Protein AF-X1DUR7-F1 (afdb_monomer_lite)

pLDDT: mean 77.58, std 14.92, range [42.31, 93.88]

Radius of gyration: 15.09 Å; chains: 1; bounding box: 35×30×46 Å

Sequence (100 aa):
YDFQGTRYFLLLVNDYQHNHGTSIISPFKEDMLSDNNILAKLSTDCCKTSSCCEHVERKYFGPVNLTKLEIKLMDEYGRILDMNNMDYSLSFELEILYDL

Structure (mmCIF, N/CA/C/O backbone):
data_AF-X1DUR7-F1
#
_entry.id   AF-X1DUR7-F1
#
loop_
_atom_site.group_PDB
_atom_site.id
_atom_site.type_symbol
_atom_site.label_atom_id
_atom_site.label_alt_id
_atom_site.label_comp_id
_atom_site.label_asym_id
_atom_site.label_entity_id
_atom_site.label_seq_id
_atom_site.pdbx_PDB_ins_code
_atom_site.Cartn_x
_atom_site.Cartn_y
_atom_site.Cartn_z
_atom_site.occupancy
_atom_site.B_iso_or_equiv
_atom_site.auth_seq_id
_atom_site.auth_comp_id
_atom_site.auth_asym_id
_atom_site.auth_atom_id
_atom_site.pdbx_PDB_model_num
ATOM 1 N N . TYR A 1 1 ? 14.343 7.668 -25.303 1.00 42.31 1 TYR A N 1
ATOM 2 C CA . TYR A 1 1 ? 14.061 6.310 -24.812 1.00 42.31 1 TYR A CA 1
ATOM 3 C C . TYR A 1 1 ? 14.791 6.201 -23.493 1.00 42.31 1 TYR A C 1
ATOM 5 O O . TYR A 1 1 ? 16.013 6.281 -23.506 1.00 42.31 1 TYR A O 1
ATOM 13 N N . ASP A 1 2 ? 14.068 6.218 -22.377 1.00 47.59 2 ASP A N 1
ATOM 14 C CA . ASP A 1 2 ? 14.692 6.118 -21.057 1.00 47.59 2 ASP A CA 1
ATOM 15 C C . ASP A 1 2 ? 15.000 4.639 -20.791 1.00 47.59 2 ASP A C 1
ATOM 17 O O . ASP A 1 2 ? 14.122 3.789 -20.926 1.00 47.59 2 ASP A O 1
ATOM 21 N N . PHE A 1 3 ? 16.267 4.315 -20.539 1.00 55.50 3 PHE A N 1
ATOM 22 C CA . PHE A 1 3 ? 16.747 2.934 -20.393 1.00 55.50 3 PHE A CA 1
ATOM 23 C C . PHE A 1 3 ? 16.603 2.423 -18.949 1.00 55.50 3 PHE A C 1
ATOM 25 O O . PHE A 1 3 ? 16.805 1.240 -18.695 1.00 55.50 3 PHE A O 1
ATOM 32 N N . GLN A 1 4 ? 16.254 3.297 -17.999 1.00 61.53 4 GLN A N 1
ATOM 33 C CA . GLN A 1 4 ? 16.352 3.013 -16.563 1.00 61.53 4 GLN A CA 1
ATOM 34 C C . GLN A 1 4 ? 15.140 2.287 -15.948 1.00 61.53 4 GLN A C 1
ATOM 36 O O . GLN A 1 4 ? 15.152 2.000 -14.757 1.00 61.53 4 GLN A O 1
ATOM 41 N N . GLY A 1 5 ? 14.129 1.909 -16.738 1.00 72.00 5 GLY A N 1
ATOM 42 C CA . GLY A 1 5 ? 12.928 1.250 -16.207 1.00 72.00 5 GLY A CA 1
ATOM 43 C C . GLY A 1 5 ? 12.112 2.164 -15.282 1.00 72.00 5 GLY A C 1
ATOM 44 O O . GLY A 1 5 ? 12.273 3.384 -15.310 1.00 72.00 5 GLY A O 1
ATOM 45 N N . THR A 1 6 ? 11.205 1.584 -14.490 1.00 73.50 6 THR A N 1
ATOM 46 C CA . THR A 1 6 ? 10.366 2.352 -13.556 1.00 73.50 6 THR A CA 1
ATOM 47 C C . THR A 1 6 ? 11.204 2.931 -12.426 1.00 73.50 6 THR A C 1
ATOM 49 O O . THR A 1 6 ? 11.835 2.192 -11.673 1.00 73.50 6 THR A O 1
ATOM 52 N N . ARG A 1 7 ? 11.181 4.260 -12.283 1.00 80.06 7 ARG A N 1
ATOM 53 C CA . ARG A 1 7 ? 12.021 4.985 -11.308 1.00 80.06 7 ARG A CA 1
ATOM 54 C C . ARG A 1 7 ? 11.493 4.934 -9.878 1.00 80.06 7 ARG A C 1
ATOM 56 O O . ARG A 1 7 ? 12.267 5.024 -8.930 1.00 80.06 7 ARG A O 1
ATOM 63 N N . TYR A 1 8 ? 10.179 4.849 -9.721 1.00 83.44 8 TYR A N 1
ATOM 64 C CA . TYR A 1 8 ? 9.535 4.688 -8.426 1.00 83.44 8 TYR A CA 1
ATOM 65 C C . TYR A 1 8 ? 8.155 4.063 -8.587 1.00 83.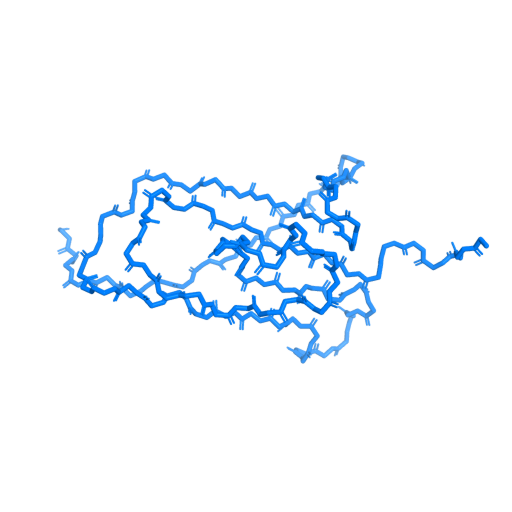44 8 TYR A C 1
ATOM 67 O O . TYR A 1 8 ? 7.515 4.198 -9.630 1.00 83.44 8 TYR A O 1
ATOM 75 N N . PHE A 1 9 ? 7.686 3.444 -7.515 1.00 85.75 9 PHE A N 1
ATOM 76 C CA . PHE A 1 9 ? 6.343 2.907 -7.395 1.00 85.75 9 PHE A CA 1
ATOM 77 C C . PHE A 1 9 ? 5.541 3.725 -6.391 1.00 85.75 9 PHE A C 1
ATOM 79 O O . PHE A 1 9 ? 6.074 4.208 -5.390 1.00 85.75 9 PHE A O 1
ATOM 86 N N . LEU A 1 10 ? 4.249 3.864 -6.646 1.00 87.50 10 LEU A N 1
ATOM 87 C CA . LEU A 1 10 ? 3.288 4.431 -5.713 1.00 87.50 10 LEU A CA 1
ATOM 88 C C . LEU A 1 10 ? 2.463 3.301 -5.107 1.00 87.50 10 LEU A C 1
ATOM 90 O O . LEU A 1 10 ? 1.917 2.468 -5.828 1.00 87.50 10 LEU A O 1
ATOM 94 N N . LEU A 1 11 ? 2.358 3.290 -3.783 1.00 89.19 11 LEU A N 1
ATOM 95 C CA . LEU A 1 11 ? 1.460 2.424 -3.036 1.00 89.19 11 LEU A CA 1
ATOM 96 C C . LEU A 1 11 ? 0.175 3.190 -2.743 1.00 89.19 11 LEU A C 1
ATOM 98 O O . LEU A 1 11 ? 0.183 4.169 -1.993 1.00 89.19 11 LEU A O 1
ATOM 102 N N . LEU A 1 12 ? -0.925 2.712 -3.309 1.00 90.38 12 LEU A N 1
ATOM 103 C CA . LEU A 1 12 ? -2.262 3.205 -3.036 1.00 90.38 12 LEU A CA 1
ATOM 104 C C . LEU A 1 12 ? -3.000 2.187 -2.180 1.00 90.38 12 LEU A C 1
ATOM 106 O O . LEU A 1 12 ? -3.017 0.993 -2.483 1.00 90.38 12 LEU A O 1
ATOM 110 N N . VAL A 1 13 ? -3.630 2.676 -1.121 1.00 91.88 13 VAL A N 1
ATOM 111 C CA . VAL A 1 13 ? -4.445 1.878 -0.212 1.00 91.88 13 VAL A CA 1
ATOM 112 C C . VAL A 1 13 ? -5.770 2.585 -0.039 1.00 91.88 13 VAL A C 1
ATOM 114 O O . VAL A 1 13 ? -5.823 3.653 0.570 1.00 91.88 13 VAL A O 1
ATOM 117 N N . ASN A 1 14 ? -6.820 1.986 -0.586 1.00 91.81 14 ASN A N 1
ATOM 118 C CA . ASN A 1 14 ? -8.190 2.431 -0.407 1.00 91.81 14 ASN A CA 1
ATOM 119 C C . ASN A 1 14 ? -8.845 1.580 0.686 1.00 91.81 14 ASN A C 1
ATOM 121 O O . ASN A 1 14 ? -9.014 0.370 0.534 1.00 91.81 14 ASN A O 1
ATOM 125 N N . ASP A 1 15 ? -9.189 2.224 1.791 1.00 92.44 15 ASP A N 1
ATOM 126 C CA . ASP A 1 15 ? -9.880 1.632 2.940 1.00 92.44 15 ASP A CA 1
ATOM 127 C C . ASP A 1 15 ? -11.404 1.841 2.898 1.00 92.44 15 ASP A C 1
ATOM 129 O O . ASP A 1 15 ? -12.124 1.403 3.797 1.00 92.44 15 ASP A O 1
ATOM 133 N N . TYR A 1 16 ? -11.904 2.476 1.831 1.00 91.44 16 TYR A N 1
ATOM 134 C CA . TYR A 1 16 ? -13.298 2.868 1.626 1.00 91.44 16 TYR A CA 1
ATOM 135 C C . TYR A 1 16 ? -13.851 3.812 2.702 1.00 91.44 16 TYR A C 1
ATOM 137 O O . TYR A 1 16 ? -15.062 4.067 2.726 1.00 91.44 16 TYR A O 1
ATOM 145 N N . GLN A 1 17 ? -12.987 4.374 3.553 1.00 88.19 17 GLN A N 1
ATOM 146 C CA . GLN A 1 17 ? -13.314 5.542 4.341 1.00 88.19 17 GLN A CA 1
ATOM 147 C C . GLN A 1 17 ? -12.988 6.832 3.597 1.00 88.19 17 GLN A C 1
ATOM 149 O O . GLN A 1 17 ? -12.048 6.932 2.818 1.00 88.19 17 GLN A O 1
ATOM 154 N N . HIS A 1 18 ? -13.816 7.841 3.847 1.00 82.62 18 HIS A N 1
ATOM 155 C CA . HIS A 1 18 ? -13.684 9.167 3.234 1.00 82.62 18 HIS A CA 1
ATOM 156 C C . HIS A 1 18 ? -13.411 10.252 4.278 1.00 82.62 18 HIS A C 1
ATOM 158 O O . HIS A 1 18 ? -13.442 11.442 3.972 1.00 82.62 18 HIS A O 1
ATOM 164 N N . ASN A 1 19 ? -13.186 9.856 5.531 1.00 83.25 19 ASN A N 1
ATOM 165 C CA . ASN A 1 19 ? -13.008 10.757 6.658 1.00 83.25 19 ASN A CA 1
ATOM 166 C C . ASN A 1 19 ? -11.529 10.919 7.040 1.00 83.25 19 ASN A C 1
ATOM 168 O O . ASN A 1 19 ? -11.204 10.952 8.222 1.00 83.25 19 ASN A O 1
ATOM 172 N N . HIS A 1 20 ? -10.633 11.058 6.065 1.00 82.75 20 HIS A N 1
ATOM 173 C CA . HIS A 1 20 ? -9.221 11.384 6.291 1.00 82.75 20 HIS A CA 1
ATOM 174 C C . HIS A 1 20 ? -8.779 12.600 5.483 1.00 82.75 20 HIS A C 1
ATOM 176 O O . HIS A 1 20 ? -9.336 12.922 4.434 1.00 82.75 20 HIS A O 1
ATOM 182 N N . GLY A 1 21 ? -7.763 13.296 5.995 1.00 68.75 21 GLY A N 1
ATOM 183 C CA . GLY A 1 21 ? -7.105 14.380 5.271 1.00 68.75 21 GLY A CA 1
ATOM 184 C C . GLY A 1 21 ? -6.222 13.856 4.135 1.00 68.75 21 GLY A C 1
ATOM 185 O O . GLY A 1 21 ? -5.661 12.763 4.209 1.00 68.75 21 GLY A O 1
ATOM 186 N N . THR A 1 22 ? -6.075 14.653 3.081 1.00 63.91 22 THR A N 1
ATOM 187 C CA . THR A 1 22 ? -5.192 14.361 1.942 1.00 63.91 22 THR A CA 1
ATOM 188 C C . THR A 1 22 ? -3.756 14.698 2.332 1.00 63.91 22 THR A C 1
ATOM 190 O O . THR A 1 22 ? -3.527 15.813 2.803 1.00 63.91 22 THR A O 1
ATOM 193 N N . SER A 1 23 ? -2.785 13.802 2.144 1.00 57.28 23 SER A N 1
ATOM 194 C CA . SER A 1 23 ? -1.431 14.062 2.662 1.00 57.28 23 SER A CA 1
ATOM 195 C C . SER A 1 23 ? -0.275 13.835 1.681 1.00 57.28 23 SER A C 1
ATOM 197 O O . SER A 1 23 ? 0.876 13.948 2.095 1.00 57.28 23 SER A O 1
ATOM 199 N N . ILE A 1 24 ? -0.527 13.610 0.383 1.00 54.44 24 ILE A N 1
ATOM 200 C CA . ILE A 1 24 ? 0.554 13.531 -0.618 1.00 54.44 24 ILE A CA 1
ATOM 201 C C . ILE A 1 24 ? 0.187 14.317 -1.878 1.00 54.44 24 ILE A C 1
ATOM 203 O O . ILE A 1 24 ? -0.759 13.972 -2.576 1.00 54.44 24 ILE A O 1
ATOM 207 N N . ILE A 1 25 ? 0.967 15.355 -2.192 1.00 53.09 25 ILE A N 1
ATOM 208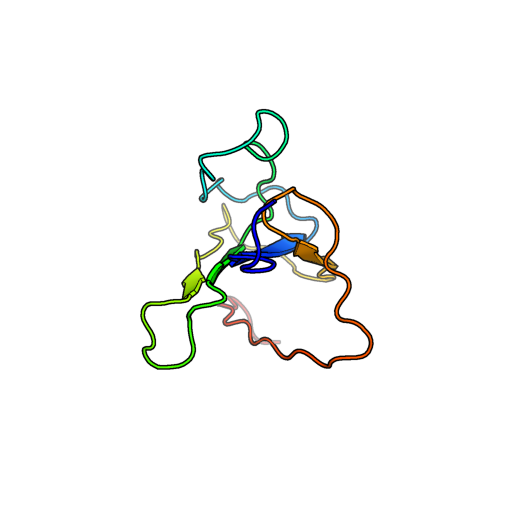 C CA . ILE A 1 25 ? 0.925 16.048 -3.486 1.00 53.09 25 ILE A CA 1
ATOM 209 C C . ILE A 1 25 ? 2.071 15.477 -4.329 1.00 53.09 25 ILE A C 1
ATOM 211 O O . ILE A 1 25 ? 3.230 15.853 -4.153 1.00 53.09 25 ILE A O 1
ATOM 215 N N . SER A 1 26 ? 1.764 14.532 -5.221 1.00 47.62 26 SER A N 1
ATOM 216 C CA . SER A 1 26 ? 2.722 14.056 -6.226 1.00 47.62 26 SER A CA 1
ATOM 217 C C . SER A 1 26 ? 2.856 15.109 -7.336 1.00 47.62 26 SER A C 1
ATOM 219 O O . SER A 1 26 ? 1.841 15.509 -7.892 1.00 47.62 26 SER A O 1
ATOM 221 N N . PRO A 1 27 ? 4.057 15.579 -7.715 1.00 46.16 27 PRO A N 1
ATOM 222 C CA . PRO A 1 27 ? 4.212 16.712 -8.634 1.00 46.16 27 PRO A CA 1
ATOM 223 C C . PRO A 1 27 ? 3.875 16.435 -10.118 1.00 46.16 27 PRO A C 1
ATOM 225 O O . PRO A 1 27 ? 4.160 17.294 -10.951 1.00 46.16 27 PRO A O 1
ATOM 228 N N . PHE A 1 28 ? 3.301 15.281 -10.494 1.00 54.94 28 PHE A N 1
ATOM 229 C CA . PHE A 1 28 ? 3.049 14.941 -11.905 1.00 54.94 28 PHE A CA 1
ATOM 230 C C . PHE A 1 28 ? 1.647 14.379 -12.212 1.00 54.94 28 PHE A C 1
ATOM 232 O O . PHE A 1 28 ? 1.160 13.475 -11.542 1.00 54.94 28 PHE A O 1
ATOM 239 N N . LYS A 1 29 ? 1.107 14.903 -13.331 1.00 45.03 29 LYS A N 1
ATOM 240 C CA . LYS A 1 29 ? -0.189 14.698 -14.015 1.00 45.03 29 LYS A CA 1
ATOM 241 C C . LYS A 1 29 ? -1.439 15.122 -13.235 1.00 45.03 29 LYS A C 1
ATOM 243 O O . LYS A 1 29 ? -1.752 14.583 -12.182 1.00 45.03 29 LYS A O 1
ATOM 248 N N . GLU A 1 30 ? -2.175 16.051 -13.850 1.00 48.47 30 GLU A N 1
ATOM 249 C CA . GLU A 1 30 ? -3.393 16.710 -13.352 1.00 48.47 30 GLU A CA 1
ATOM 250 C C . GLU A 1 30 ? -4.450 15.751 -12.771 1.00 48.47 30 GLU A C 1
ATOM 252 O O . GLU A 1 30 ? -5.141 16.124 -11.828 1.00 48.47 30 GLU A O 1
ATOM 257 N N . ASP A 1 31 ? -4.502 14.496 -13.233 1.00 49.16 31 ASP A N 1
ATOM 258 C CA . ASP A 1 31 ? -5.468 13.492 -12.763 1.00 49.16 31 ASP A CA 1
ATOM 259 C C . ASP A 1 31 ? -5.021 12.700 -11.515 1.00 49.16 31 ASP A C 1
ATOM 261 O O . ASP A 1 31 ? -5.864 12.269 -10.730 1.00 49.16 31 ASP A O 1
ATOM 265 N N . MET A 1 32 ? -3.713 12.523 -11.273 1.00 50.09 32 MET A N 1
ATOM 266 C CA . MET A 1 32 ? -3.203 11.782 -10.098 1.00 50.09 32 MET A CA 1
ATOM 267 C C . MET A 1 32 ? -3.010 12.664 -8.860 1.00 50.09 32 MET A C 1
ATOM 269 O O . MET A 1 32 ? -2.802 12.155 -7.761 1.00 50.09 32 MET A O 1
ATOM 273 N N . LEU A 1 33 ? -3.114 13.985 -9.025 1.00 51.69 33 LEU A N 1
ATOM 274 C CA . LEU A 1 33 ? -3.039 14.975 -7.948 1.00 51.69 33 LEU A CA 1
ATOM 275 C C . LEU A 1 33 ? -4.182 14.860 -6.922 1.00 51.69 33 LEU A C 1
ATOM 277 O O . LEU A 1 33 ? -4.122 15.516 -5.886 1.00 51.69 33 LEU A O 1
ATOM 281 N N . SER A 1 34 ? -5.218 14.065 -7.207 1.00 55.50 34 SER A N 1
A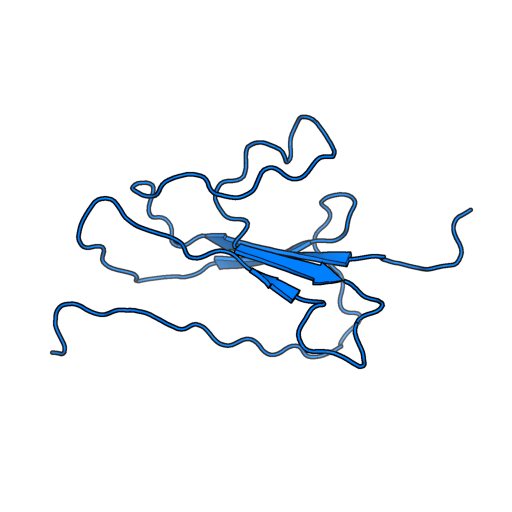TOM 282 C CA . SER A 1 34 ? -6.453 14.005 -6.415 1.00 55.50 34 SER A CA 1
ATOM 283 C C . SER A 1 34 ? -6.719 12.664 -5.724 1.00 55.50 34 SER A C 1
ATOM 285 O O . SER A 1 34 ? -7.704 12.553 -4.991 1.00 55.50 34 SER A O 1
ATOM 287 N N . ASP A 1 35 ? -5.869 11.645 -5.919 1.00 67.81 35 ASP A N 1
ATOM 288 C CA . ASP A 1 35 ? -6.097 10.352 -5.271 1.00 67.81 35 ASP A CA 1
ATOM 289 C C . ASP A 1 35 ? -5.589 10.366 -3.824 1.00 67.81 35 ASP A C 1
ATOM 291 O O . ASP A 1 35 ? -4.404 10.204 -3.526 1.00 67.81 35 ASP A O 1
ATOM 295 N N . ASN A 1 36 ? -6.533 10.525 -2.899 1.00 75.88 36 ASN A N 1
ATOM 296 C CA . ASN A 1 36 ? -6.295 10.557 -1.455 1.00 75.88 36 ASN A CA 1
ATOM 297 C C . ASN A 1 36 ? -5.865 9.200 -0.876 1.00 75.88 36 ASN A C 1
ATOM 299 O O . ASN A 1 36 ? -5.684 9.067 0.341 1.00 75.88 36 ASN A O 1
ATOM 303 N N . ASN A 1 37 ? -5.727 8.184 -1.730 1.00 86.56 37 ASN A N 1
ATOM 304 C CA . ASN A 1 37 ? -5.366 6.839 -1.32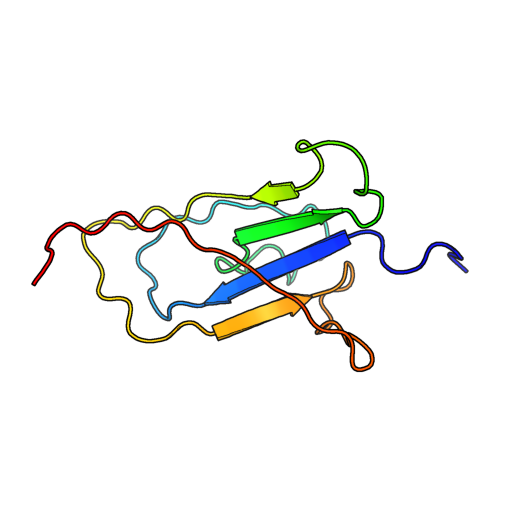6 1.00 86.56 37 ASN A CA 1
ATOM 305 C C . ASN A 1 37 ? -3.864 6.551 -1.394 1.00 86.56 37 ASN A C 1
ATOM 307 O O . ASN A 1 37 ? -3.448 5.501 -0.906 1.00 86.56 37 ASN A O 1
ATOM 311 N N . ILE A 1 38 ? -3.043 7.450 -1.946 1.00 87.38 38 ILE A N 1
ATOM 312 C CA . ILE A 1 38 ? -1.586 7.261 -1.987 1.00 87.38 38 ILE A CA 1
ATOM 313 C C . ILE A 1 38 ? -1.029 7.315 -0.555 1.00 87.38 38 ILE A C 1
ATOM 315 O O . ILE A 1 38 ? -1.193 8.316 0.140 1.00 87.38 38 ILE A O 1
ATOM 319 N N . LEU A 1 39 ? -0.372 6.235 -0.122 1.00 87.31 39 LEU A N 1
ATOM 320 C CA . LEU A 1 39 ? 0.239 6.109 1.209 1.00 87.31 39 LEU A CA 1
ATOM 321 C C . LEU A 1 39 ? 1.760 6.054 1.190 1.00 87.31 39 LEU A C 1
ATOM 323 O O . LEU A 1 39 ? 2.388 6.412 2.184 1.00 87.31 39 LEU A O 1
ATOM 327 N N . ALA A 1 40 ? 2.368 5.603 0.094 1.00 87.06 40 ALA A N 1
ATOM 328 C CA . ALA A 1 40 ? 3.818 5.583 -0.005 1.00 87.06 40 ALA A CA 1
ATOM 329 C C . ALA A 1 40 ? 4.314 5.737 -1.440 1.00 87.06 40 ALA A C 1
ATOM 331 O O . ALA A 1 40 ? 3.633 5.390 -2.403 1.00 87.06 40 ALA A O 1
ATOM 332 N N . LYS A 1 41 ? 5.544 6.227 -1.553 1.00 85.19 41 LYS A N 1
ATOM 333 C CA . LYS A 1 41 ? 6.351 6.301 -2.759 1.00 85.19 41 LYS A CA 1
ATOM 334 C C . LYS A 1 41 ? 7.669 5.582 -2.495 1.00 85.19 41 LYS A C 1
ATOM 336 O O . LYS A 1 41 ? 8.442 5.961 -1.616 1.00 85.19 41 LYS A O 1
ATOM 341 N N . LEU A 1 42 ? 7.912 4.533 -3.267 1.00 85.31 42 LEU A N 1
ATOM 342 C CA . LEU A 1 42 ? 9.083 3.679 -3.154 1.00 85.31 42 LEU A CA 1
ATOM 343 C C . LEU A 1 42 ? 9.984 3.951 -4.351 1.00 85.31 42 LEU A C 1
ATOM 345 O O . LEU A 1 42 ? 9.600 3.661 -5.480 1.00 85.31 42 LEU A O 1
ATOM 349 N N . SER A 1 43 ? 11.161 4.529 -4.124 1.00 83.31 43 SER A N 1
ATOM 350 C CA . SER A 1 43 ? 12.146 4.686 -5.198 1.00 83.31 43 SER A CA 1
ATOM 351 C C . SER A 1 43 ? 12.699 3.320 -5.613 1.00 83.31 43 SER A C 1
ATOM 353 O O . SER A 1 43 ? 12.894 2.460 -4.762 1.00 83.31 43 SER A O 1
ATOM 355 N N . THR A 1 44 ? 12.979 3.101 -6.896 1.00 76.56 44 THR A N 1
ATOM 356 C CA . THR A 1 44 ? 13.604 1.853 -7.374 1.00 76.56 44 THR A CA 1
ATOM 357 C C . THR A 1 44 ? 15.119 1.852 -7.139 1.00 76.56 44 THR A C 1
ATOM 359 O O . THR A 1 44 ? 15.726 0.794 -6.992 1.00 76.56 44 THR A O 1
ATOM 362 N N . ASP A 1 45 ? 15.735 3.026 -6.971 1.00 71.31 45 ASP A N 1
ATOM 363 C CA . ASP A 1 45 ? 17.176 3.188 -6.693 1.00 71.31 45 ASP A CA 1
ATOM 364 C C . ASP A 1 45 ? 17.565 2.829 -5.233 1.00 71.31 45 ASP A C 1
ATOM 366 O O . ASP A 1 45 ? 18.618 3.199 -4.709 1.00 71.31 45 ASP A O 1
ATOM 370 N N . CYS A 1 46 ? 16.691 2.098 -4.546 1.00 63.03 46 CYS A N 1
ATOM 371 C CA . CYS A 1 46 ? 16.539 2.011 -3.100 1.00 63.03 46 CYS A CA 1
ATOM 372 C C . CYS A 1 46 ? 16.989 0.654 -2.545 1.00 63.03 46 CYS A C 1
ATOM 374 O O . CYS A 1 46 ? 16.203 -0.094 -1.979 1.00 63.03 46 CYS A O 1
ATOM 376 N N . CYS A 1 47 ? 18.264 0.296 -2.694 1.00 53.88 47 CYS A N 1
ATOM 377 C CA . CYS A 1 47 ? 18.753 -0.993 -2.172 1.00 53.88 47 CYS A CA 1
ATOM 378 C C . CYS A 1 47 ? 19.659 -0.862 -0.937 1.00 53.88 47 CYS A C 1
ATOM 380 O O . CYS A 1 47 ? 20.247 -1.860 -0.525 1.00 53.88 47 CYS A O 1
ATOM 382 N N . LYS A 1 48 ? 19.870 0.346 -0.381 1.00 56.75 48 LYS A N 1
ATOM 383 C CA . LYS A 1 48 ? 20.982 0.567 0.573 1.00 56.75 48 LYS A CA 1
ATOM 384 C C . LYS A 1 48 ? 20.701 1.416 1.818 1.00 56.75 48 LYS A C 1
ATOM 386 O O . LYS A 1 48 ? 21.469 1.296 2.767 1.00 56.75 48 LYS A O 1
ATOM 391 N N . THR A 1 49 ? 19.653 2.238 1.874 1.00 53.47 49 THR A N 1
ATOM 392 C CA . THR A 1 49 ? 19.374 3.095 3.047 1.00 53.47 49 THR A CA 1
ATOM 393 C C . THR A 1 49 ? 17.878 3.191 3.327 1.00 53.47 49 THR A C 1
ATOM 395 O O . THR A 1 49 ? 17.083 3.240 2.40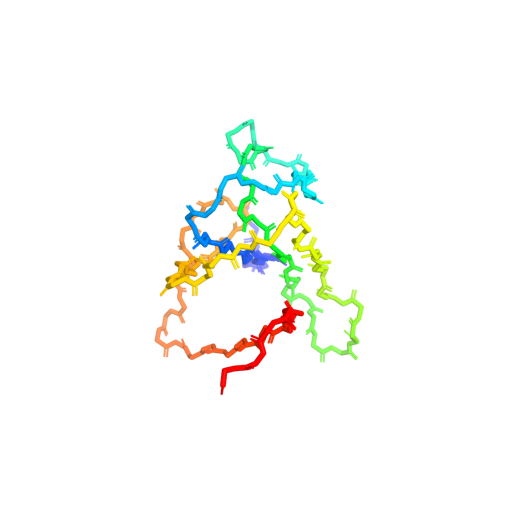5 1.00 53.47 49 THR A O 1
ATOM 398 N N . SER A 1 50 ? 17.469 3.272 4.594 1.00 57.41 50 SER A N 1
ATOM 399 C CA . SER A 1 50 ? 16.059 3.406 5.018 1.00 57.41 50 SER A CA 1
ATOM 400 C C . SER A 1 50 ? 15.372 4.709 4.571 1.00 57.41 50 SER A C 1
ATOM 402 O O . SER A 1 50 ? 14.178 4.882 4.783 1.00 57.41 50 SER A O 1
ATOM 404 N N . SER A 1 51 ? 16.109 5.629 3.942 1.00 59.06 51 SER A N 1
ATOM 405 C CA . SER A 1 51 ? 15.642 6.950 3.507 1.00 59.06 51 SER A CA 1
ATOM 406 C C . SER A 1 51 ? 14.982 6.969 2.123 1.00 59.06 51 SER A C 1
ATOM 408 O O . SER A 1 51 ? 14.740 8.050 1.597 1.00 59.06 51 SER A O 1
ATOM 410 N N . CYS A 1 52 ? 14.772 5.815 1.486 1.00 64.62 52 CYS A N 1
ATOM 411 C CA . CYS A 1 52 ? 14.301 5.733 0.097 1.00 64.62 52 CYS A CA 1
ATOM 412 C C . CYS A 1 52 ? 12.825 5.323 -0.059 1.00 64.62 52 CYS A C 1
ATOM 414 O O . CYS A 1 52 ? 12.324 5.252 -1.185 1.00 64.62 52 CYS A O 1
ATOM 416 N N . CYS A 1 53 ? 12.129 5.127 1.065 1.00 71.50 53 CYS A N 1
ATOM 417 C CA . CYS A 1 53 ? 10.682 4.952 1.131 1.00 71.50 53 CYS A CA 1
ATOM 418 C C . CYS A 1 53 ? 10.061 6.189 1.788 1.00 71.50 53 CYS A C 1
ATOM 420 O O . CYS A 1 53 ? 10.171 6.382 2.999 1.00 71.50 53 CYS A O 1
ATOM 422 N N . GLU A 1 54 ? 9.397 7.019 0.992 1.00 78.88 54 GLU A N 1
ATOM 423 C CA . GLU A 1 54 ? 8.581 8.117 1.504 1.00 78.88 54 GLU A CA 1
ATOM 424 C C . GLU A 1 54 ? 7.187 7.554 1.779 1.00 78.88 54 GLU A C 1
ATOM 426 O O . GLU A 1 54 ? 6.508 7.115 0.857 1.00 78.88 54 GLU A O 1
ATOM 431 N N . HIS A 1 55 ? 6.760 7.519 3.037 1.00 82.88 55 HIS A N 1
ATOM 432 C CA . HIS A 1 55 ? 5.420 7.072 3.413 1.00 82.88 55 HIS A CA 1
ATOM 433 C C . HIS A 1 55 ? 4.736 8.139 4.249 1.00 82.88 55 HIS A C 1
ATOM 435 O O . HIS A 1 55 ? 5.389 8.998 4.845 1.00 82.88 55 HIS A O 1
ATOM 441 N N . VAL A 1 56 ? 3.412 8.085 4.269 1.00 81.81 56 VAL A N 1
ATOM 442 C CA . VAL A 1 56 ? 2.591 9.070 4.948 1.00 81.81 56 VAL A CA 1
ATOM 443 C C . VAL A 1 56 ? 1.534 8.379 5.786 1.00 81.81 56 VAL A C 1
ATOM 445 O O . VAL A 1 56 ? 0.875 7.435 5.354 1.00 81.81 56 VAL A O 1
ATOM 448 N N . GLU A 1 57 ? 1.392 8.870 7.008 1.00 85.81 57 GLU A N 1
ATOM 449 C CA . GLU A 1 57 ? 0.392 8.413 7.958 1.00 85.81 57 GLU A CA 1
ATOM 450 C C . GLU A 1 57 ? -1.001 8.915 7.548 1.00 85.81 57 GLU A C 1
ATOM 452 O O . GLU A 1 57 ? -1.212 10.116 7.344 1.00 85.81 57 GLU A O 1
ATOM 457 N N . ARG A 1 58 ? -1.978 8.006 7.461 1.00 87.44 58 ARG A N 1
ATOM 458 C CA . ARG A 1 58 ? -3.382 8.374 7.249 1.00 87.44 58 ARG A CA 1
ATOM 459 C C . ARG A 1 58 ? -4.054 8.663 8.584 1.00 87.44 58 ARG A C 1
ATOM 461 O O . ARG A 1 58 ? -4.353 7.748 9.344 1.00 87.44 58 ARG A O 1
ATOM 468 N N . LYS A 1 59 ? -4.340 9.943 8.830 1.00 88.31 59 LYS A N 1
ATOM 469 C CA . LYS A 1 59 ? -5.079 10.406 10.013 1.00 88.31 59 LYS A CA 1
ATOM 470 C C . LYS A 1 59 ? -6.554 10.596 9.694 1.00 88.31 59 LYS A C 1
ATOM 472 O O . LYS A 1 59 ? -6.910 11.427 8.855 1.00 88.31 59 LYS A O 1
ATOM 477 N N . TYR A 1 60 ? -7.399 9.844 10.391 1.00 89.25 60 TYR A N 1
ATOM 478 C CA . TYR A 1 60 ? -8.849 9.949 10.280 1.00 89.25 60 TYR A CA 1
ATOM 479 C C . TYR A 1 60 ? -9.408 11.025 11.219 1.00 89.25 60 TYR A C 1
ATOM 481 O O . TYR A 1 60 ? -8.906 11.250 12.322 1.00 89.25 60 TYR A O 1
ATOM 489 N N . PHE A 1 61 ? -10.488 11.676 10.799 1.00 89.50 61 PHE A N 1
ATOM 490 C CA . PHE A 1 61 ? -11.268 12.610 11.605 1.00 89.50 61 PHE A CA 1
ATOM 491 C C . PHE A 1 61 ? -12.206 11.837 12.540 1.00 89.50 61 PHE A C 1
ATOM 493 O O . PHE A 1 61 ? -13.422 11.803 12.350 1.00 89.50 61 PHE A O 1
ATOM 500 N N . GLY A 1 62 ? -11.613 11.196 13.545 1.00 89.44 62 GLY A N 1
ATOM 501 C CA . GLY A 1 62 ? -12.303 10.351 14.517 1.00 89.44 62 GLY A CA 1
ATOM 502 C C . GLY A 1 62 ? -12.164 8.849 14.234 1.00 89.44 62 GLY A C 1
ATOM 503 O O . GLY A 1 62 ? -11.537 8.459 13.249 1.00 89.44 62 GLY A O 1
ATOM 504 N N . PRO A 1 63 ? -12.727 7.997 15.111 1.00 88.50 63 PRO A N 1
ATOM 505 C CA . PRO A 1 63 ? -12.601 6.546 15.007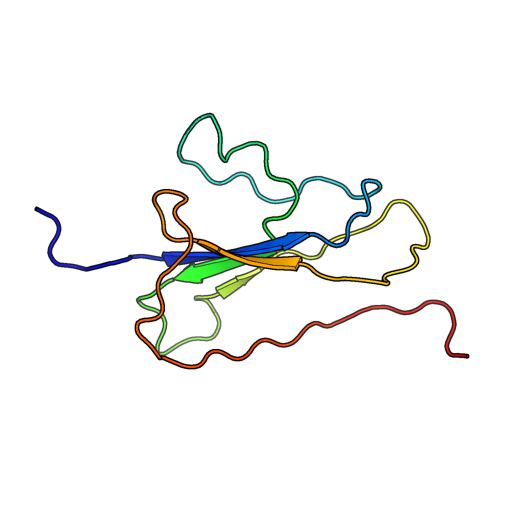 1.00 88.50 63 PRO A CA 1
ATOM 506 C C . PRO A 1 63 ? -13.237 6.002 13.724 1.00 88.50 63 PRO A C 1
ATOM 508 O O . PRO A 1 63 ? -14.325 6.431 13.335 1.00 88.50 63 PRO A O 1
ATOM 511 N N . VAL A 1 64 ? -12.585 5.021 13.099 1.00 90.94 64 VAL A N 1
ATOM 512 C CA . VAL A 1 64 ? -13.074 4.349 11.888 1.00 90.94 64 VAL A CA 1
ATOM 513 C C . VAL A 1 64 ? -13.045 2.841 12.041 1.00 90.94 64 VAL A C 1
ATOM 515 O O . VAL A 1 64 ? -12.210 2.293 12.754 1.00 90.94 64 VAL A O 1
ATOM 518 N N . ASN A 1 65 ? -13.943 2.172 11.322 1.00 90.75 65 ASN A N 1
ATOM 519 C CA . ASN A 1 65 ? -13.951 0.720 11.211 1.00 90.75 65 ASN A CA 1
ATOM 520 C C . ASN A 1 65 ? -13.358 0.317 9.861 1.00 90.75 65 ASN A C 1
ATOM 522 O O . ASN A 1 65 ? -13.984 0.526 8.819 1.00 90.75 65 ASN A O 1
ATOM 526 N N . LEU A 1 66 ? -12.167 -0.277 9.887 1.00 90.38 66 LEU A N 1
ATOM 527 C CA . LEU A 1 66 ? -11.499 -0.804 8.700 1.00 90.38 66 LEU A CA 1
ATOM 528 C C . LEU A 1 66 ? -11.932 -2.255 8.482 1.00 90.38 66 LEU A C 1
ATOM 530 O O . LEU A 1 66 ? -11.628 -3.129 9.286 1.00 90.38 66 LEU A O 1
ATOM 534 N N . THR A 1 67 ? -12.666 -2.510 7.400 1.00 92.06 67 THR A N 1
ATOM 535 C CA . THR A 1 67 ? -13.207 -3.851 7.087 1.00 92.06 67 THR A CA 1
ATOM 536 C C . THR A 1 67 ? -12.595 -4.464 5.835 1.00 92.06 67 THR A C 1
ATOM 538 O O . THR A 1 67 ? -12.570 -5.684 5.683 1.00 92.06 67 THR A O 1
ATOM 541 N N . LYS A 1 68 ? -12.100 -3.621 4.927 1.00 93.50 68 LYS A N 1
ATOM 542 C CA . LYS A 1 68 ? -11.526 -4.023 3.649 1.00 93.50 68 LYS A CA 1
ATOM 543 C C . LYS A 1 68 ? -10.468 -3.012 3.236 1.00 93.50 68 LYS A C 1
ATOM 545 O O . LYS A 1 68 ? -10.706 -1.813 3.316 1.00 93.50 68 LYS A O 1
ATOM 550 N N . LEU A 1 69 ? -9.342 -3.513 2.741 1.00 93.25 69 LEU A N 1
ATOM 551 C CA . LEU A 1 69 ? -8.305 -2.711 2.104 1.00 93.25 69 LEU A CA 1
ATOM 552 C C . LEU A 1 69 ? -8.158 -3.164 0.653 1.00 93.25 69 LEU A C 1
ATOM 554 O O . LEU A 1 69 ? -8.022 -4.354 0.371 1.00 93.25 69 LEU A O 1
ATOM 558 N N . GLU A 1 70 ? -8.193 -2.214 -0.270 1.00 93.88 70 GLU A N 1
ATOM 559 C CA . GLU A 1 70 ? -7.809 -2.414 -1.661 1.00 93.88 70 GLU A CA 1
ATOM 560 C C . GLU A 1 70 ? -6.425 -1.804 -1.869 1.00 93.88 70 GLU A C 1
ATOM 562 O O . GLU A 1 70 ? -6.234 -0.599 -1.712 1.00 93.88 70 GLU A O 1
ATOM 567 N N . ILE A 1 71 ? -5.460 -2.656 -2.209 1.00 92.94 71 ILE A N 1
ATOM 568 C CA . ILE A 1 71 ? -4.056 -2.280 -2.355 1.00 92.94 71 ILE A CA 1
ATOM 569 C C . ILE A 1 71 ? -3.702 -2.283 -3.838 1.00 92.94 71 ILE A C 1
ATOM 571 O O . ILE A 1 71 ? -3.948 -3.269 -4.535 1.00 92.94 71 ILE A O 1
ATOM 575 N N . LYS A 1 72 ? -3.105 -1.191 -4.317 1.00 91.50 72 LYS A N 1
ATOM 576 C CA . LYS A 1 72 ? -2.601 -1.055 -5.686 1.00 91.50 72 LYS A CA 1
ATOM 577 C C . LYS A 1 72 ? -1.172 -0.542 -5.664 1.00 91.50 72 LYS A C 1
ATOM 579 O O . LYS A 1 72 ? -0.861 0.412 -4.957 1.00 91.50 72 LYS A O 1
ATOM 584 N N . LEU A 1 73 ? -0.332 -1.151 -6.488 1.00 89.88 73 LEU A N 1
ATOM 585 C CA . LEU A 1 73 ? 0.968 -0.607 -6.847 1.00 89.88 73 LEU A CA 1
ATOM 586 C C . LEU A 1 73 ? 0.843 0.030 -8.225 1.00 89.88 73 LEU A C 1
ATOM 588 O O . LEU A 1 73 ? 0.296 -0.583 -9.145 1.00 89.88 73 LEU A O 1
ATOM 592 N N . MET A 1 74 ? 1.313 1.263 -8.355 1.00 88.06 74 MET A N 1
ATOM 593 C CA . MET A 1 74 ? 1.328 1.993 -9.615 1.00 88.06 74 MET A CA 1
ATOM 594 C C . MET A 1 74 ? 2.742 2.419 -9.975 1.00 88.06 74 MET A C 1
ATOM 596 O O . MET A 1 74 ? 3.569 2.658 -9.098 1.00 88.06 74 MET A O 1
ATOM 600 N N . ASP A 1 75 ? 3.011 2.516 -11.269 1.00 85.19 75 ASP A N 1
ATOM 601 C CA . ASP A 1 75 ? 4.250 3.094 -11.776 1.00 85.19 75 ASP A CA 1
ATOM 602 C C . ASP A 1 75 ? 4.199 4.633 -11.801 1.00 85.19 75 ASP A C 1
ATOM 604 O O . ASP A 1 75 ? 3.190 5.260 -11.465 1.00 85.19 75 ASP A O 1
ATOM 608 N N . GLU A 1 76 ? 5.287 5.266 -12.236 1.00 79.50 76 GLU A N 1
ATOM 609 C CA . GLU A 1 76 ? 5.396 6.724 -12.321 1.00 79.50 76 GLU A CA 1
ATOM 610 C C . GLU A 1 76 ? 4.445 7.368 -13.350 1.00 79.50 76 GLU A C 1
ATOM 612 O O . GLU A 1 76 ? 4.326 8.593 -13.411 1.00 79.50 76 GLU A O 1
ATOM 617 N N . TYR A 1 77 ? 3.791 6.557 -14.184 1.00 81.81 77 TYR A N 1
ATOM 618 C CA . TYR A 1 77 ? 2.843 6.992 -15.205 1.00 81.81 77 TYR A CA 1
ATOM 619 C C . TYR A 1 77 ? 1.384 6.779 -14.785 1.00 81.81 77 TYR A C 1
ATOM 621 O O . TYR A 1 77 ? 0.491 7.140 -15.559 1.00 81.81 77 TYR A O 1
ATOM 629 N N . GLY A 1 78 ? 1.147 6.218 -13.595 1.00 78.75 78 GLY A N 1
ATOM 630 C CA . GLY A 1 78 ? -0.176 5.927 -13.052 1.00 78.75 78 GLY A CA 1
ATOM 631 C C . GLY A 1 78 ? -0.810 4.640 -13.556 1.00 78.75 78 GLY A C 1
ATOM 632 O O . GLY A 1 78 ? -2.022 4.459 -13.451 1.00 78.75 78 GLY A O 1
ATOM 633 N N . ARG A 1 79 ? -0.015 3.745 -14.138 1.00 84.62 79 ARG A N 1
ATOM 634 C CA . ARG A 1 79 ? -0.482 2.433 -14.585 1.00 84.62 79 ARG A CA 1
ATOM 635 C C . ARG A 1 79 ? -0.345 1.449 -13.436 1.00 84.62 79 ARG A C 1
ATOM 637 O O . ARG A 1 79 ? 0.603 1.546 -12.661 1.00 84.62 79 ARG A O 1
ATOM 644 N N . ILE A 1 80 ? -1.267 0.489 -13.346 1.00 87.62 80 ILE A N 1
ATOM 645 C CA . ILE A 1 80 ? -1.111 -0.639 -12.421 1.00 87.62 80 ILE A CA 1
ATOM 646 C C . ILE A 1 80 ? 0.197 -1.348 -12.769 1.00 87.62 80 ILE A C 1
ATOM 648 O O . ILE A 1 80 ? 0.442 -1.674 -13.932 1.00 87.62 80 ILE A O 1
ATOM 652 N N . LEU A 1 81 ? 1.030 -1.543 -11.755 1.00 87.62 81 LEU A N 1
ATOM 653 C CA . LEU A 1 81 ? 2.330 -2.162 -11.901 1.00 87.62 81 LEU A CA 1
ATOM 654 C C . LEU A 1 81 ? 2.173 -3.651 -12.214 1.00 87.62 81 LEU A C 1
ATOM 656 O O . LEU A 1 81 ? 1.598 -4.402 -11.425 1.00 87.62 81 LEU A O 1
ATOM 660 N N . ASP A 1 82 ? 2.727 -4.076 -13.345 1.00 85.56 82 ASP A N 1
ATOM 661 C CA . ASP A 1 82 ? 2.894 -5.491 -13.655 1.00 85.56 82 ASP A CA 1
ATOM 662 C C . ASP A 1 82 ? 4.204 -5.996 -13.041 1.00 85.56 82 ASP A C 1
ATOM 664 O O . ASP A 1 82 ? 5.305 -5.668 -13.492 1.00 85.56 82 ASP A O 1
ATOM 668 N N . MET A 1 83 ? 4.070 -6.801 -11.990 1.00 82.38 83 MET A N 1
ATOM 669 C CA . MET A 1 83 ? 5.197 -7.393 -11.275 1.00 82.38 83 MET A CA 1
ATOM 670 C C . MET A 1 83 ? 5.820 -8.582 -12.021 1.00 82.38 83 MET A C 1
ATOM 672 O O . MET A 1 83 ? 6.787 -9.142 -11.521 1.00 82.38 83 MET A O 1
ATOM 676 N N . ASN A 1 84 ? 5.316 -8.986 -13.196 1.00 87.94 84 ASN A N 1
ATOM 677 C CA . ASN A 1 84 ? 5.864 -10.087 -14.000 1.00 87.94 84 ASN A CA 1
ATOM 678 C C . ASN A 1 84 ? 6.121 -11.364 -13.170 1.00 87.94 84 ASN A C 1
ATOM 680 O O . ASN A 1 84 ? 7.226 -11.905 -13.166 1.00 87.94 84 ASN A O 1
ATOM 684 N N . ASN A 1 85 ? 5.103 -11.827 -12.436 1.00 86.88 85 ASN A N 1
ATOM 685 C CA . ASN A 1 85 ? 5.173 -12.985 -11.531 1.00 86.88 85 ASN A CA 1
ATOM 686 C C . ASN A 1 85 ? 6.149 -12.842 -10.344 1.00 86.88 85 ASN A C 1
ATOM 688 O O . ASN A 1 85 ? 6.492 -13.844 -9.720 1.00 86.88 85 ASN A O 1
ATOM 692 N N . MET A 1 86 ? 6.579 -11.625 -10.009 1.00 86.94 86 MET A N 1
ATOM 693 C CA . MET A 1 86 ? 7.339 -11.364 -8.788 1.00 86.94 86 MET A CA 1
ATOM 694 C C . MET A 1 86 ? 6.413 -11.184 -7.584 1.00 86.94 86 MET A C 1
ATOM 696 O O . MET A 1 86 ? 5.332 -10.600 -7.689 1.00 86.94 86 MET A O 1
ATOM 700 N N . ASP A 1 87 ? 6.888 -11.629 -6.426 1.00 88.19 87 ASP A N 1
ATOM 701 C CA . ASP A 1 87 ? 6.206 -11.442 -5.150 1.00 88.19 87 ASP A CA 1
ATOM 702 C C . ASP A 1 87 ? 6.521 -10.069 -4.538 1.00 88.19 87 ASP A C 1
ATOM 704 O O . ASP A 1 87 ? 7.580 -9.480 -4.770 1.00 88.19 87 ASP A O 1
ATOM 708 N N . TYR A 1 88 ? 5.608 -9.569 -3.705 1.00 86.38 88 TYR A N 1
ATOM 709 C CA . TYR A 1 88 ? 5.822 -8.381 -2.881 1.00 86.38 88 TYR A CA 1
ATOM 710 C C . TYR A 1 88 ? 5.241 -8.578 -1.480 1.00 86.38 88 TYR A C 1
ATOM 712 O O . TYR A 1 88 ? 4.284 -9.324 -1.277 1.00 86.38 88 TYR A O 1
ATOM 720 N N . SER A 1 89 ? 5.820 -7.880 -0.505 1.00 88.44 89 SER A N 1
ATOM 721 C CA . SER A 1 89 ? 5.381 -7.889 0.891 1.00 88.44 89 SER A CA 1
ATOM 722 C C . SER A 1 89 ? 5.308 -6.470 1.430 1.00 88.44 89 SER A C 1
ATOM 724 O O . SER A 1 89 ? 6.153 -5.637 1.103 1.00 88.44 89 SER A O 1
ATOM 726 N N . LEU A 1 90 ? 4.333 -6.212 2.292 1.00 88.38 90 LEU A N 1
ATOM 727 C CA . LEU A 1 90 ? 4.110 -4.918 2.923 1.00 88.38 90 LEU A CA 1
ATOM 728 C C . LEU A 1 90 ? 3.589 -5.119 4.346 1.00 88.38 90 LEU A C 1
ATOM 730 O O . LEU A 1 90 ? 2.958 -6.136 4.638 1.00 88.38 90 LEU A O 1
ATOM 734 N N . SER A 1 91 ? 3.840 -4.134 5.201 1.00 90.75 91 SER A N 1
ATOM 735 C CA . SER A 1 91 ? 3.394 -4.119 6.593 1.00 90.75 91 SER A CA 1
ATOM 736 C C . SER A 1 91 ? 2.683 -2.804 6.877 1.00 90.75 91 SER A C 1
ATOM 738 O O . SER A 1 91 ? 3.157 -1.748 6.461 1.00 90.75 91 SER A O 1
ATOM 740 N N . PHE A 1 92 ? 1.565 -2.876 7.596 1.00 89.75 92 PHE A N 1
ATOM 741 C CA . PHE A 1 92 ? 0.838 -1.709 8.086 1.00 89.75 92 PHE A CA 1
ATOM 742 C C . PHE A 1 92 ? 0.960 -1.624 9.602 1.00 89.75 92 PHE A C 1
ATOM 744 O O . PHE A 1 92 ? 0.833 -2.633 10.294 1.00 89.75 92 PHE A O 1
ATOM 751 N N . GLU A 1 93 ? 1.166 -0.413 10.098 1.00 91.06 93 GLU A N 1
ATOM 752 C CA . GLU A 1 93 ? 1.062 -0.076 11.513 1.00 91.06 93 GLU A CA 1
ATOM 753 C C . GLU A 1 93 ? -0.260 0.669 11.718 1.00 91.06 93 GLU A C 1
ATOM 755 O O . GLU A 1 93 ? -0.555 1.615 10.986 1.00 91.06 93 GLU A O 1
ATOM 760 N N . LEU A 1 94 ? -1.088 0.197 12.654 1.00 90.12 94 LEU A N 1
ATOM 761 C CA . LEU A 1 94 ? -2.414 0.756 12.920 1.00 90.12 94 LEU A CA 1
ATOM 762 C C . LEU A 1 94 ? -2.563 1.065 14.408 1.00 90.12 94 LEU A C 1
ATOM 764 O O . LEU A 1 94 ? -2.264 0.222 15.251 1.00 90.12 94 LEU A O 1
ATOM 768 N N . GLU A 1 95 ? -3.092 2.246 14.717 1.00 90.06 95 GLU A N 1
ATOM 769 C CA . GLU A 1 95 ? -3.542 2.593 16.063 1.00 90.06 95 GLU A CA 1
ATOM 770 C C . GLU A 1 95 ? -5.013 2.181 16.230 1.00 90.06 95 GLU A C 1
ATOM 772 O O . GLU A 1 95 ? -5.883 2.612 15.468 1.00 90.06 95 GLU A O 1
ATOM 777 N N . ILE A 1 96 ? -5.293 1.325 17.216 1.00 88.31 96 ILE A N 1
ATOM 778 C CA . ILE A 1 96 ? -6.628 0.774 17.477 1.00 88.31 96 ILE A CA 1
ATOM 779 C C . ILE A 1 96 ? -7.114 1.283 18.838 1.00 88.31 96 ILE A C 1
ATOM 781 O O . ILE A 1 96 ? -6.448 1.104 19.853 1.00 88.31 96 ILE A O 1
ATOM 785 N N . LEU A 1 97 ? -8.290 1.917 18.859 1.00 84.88 97 LEU A N 1
ATOM 786 C CA . LEU A 1 97 ? -8.886 2.495 20.074 1.00 84.88 97 LEU A CA 1
ATOM 787 C C . LEU A 1 97 ? -9.483 1.452 21.027 1.00 84.88 97 LEU A C 1
ATOM 789 O O . LEU A 1 97 ? -9.490 1.663 22.238 1.00 84.88 97 LEU A O 1
ATOM 793 N N . TYR A 1 98 ? -10.011 0.358 20.481 1.00 78.75 98 TYR A N 1
ATOM 794 C CA . TYR A 1 98 ? -10.634 -0.719 21.242 1.00 78.75 98 TYR A CA 1
ATOM 795 C C . TYR A 1 98 ? -10.110 -2.055 20.728 1.00 78.75 98 TYR A C 1
ATOM 797 O O . TYR A 1 98 ? -10.323 -2.386 19.562 1.00 78.75 98 TYR A O 1
ATOM 805 N N . ASP A 1 99 ? -9.441 -2.805 21.596 1.00 66.06 99 ASP A N 1
ATOM 806 C CA . ASP A 1 99 ? -9.178 -4.225 21.378 1.00 66.06 99 ASP A CA 1
ATOM 807 C C . ASP A 1 99 ? -10.367 -5.000 21.967 1.00 66.06 99 ASP A C 1
ATOM 809 O O . ASP A 1 99 ? -10.822 -4.673 23.070 1.00 66.06 99 ASP A O 1
ATOM 813 N N . LEU A 1 100 ? -10.942 -5.920 21.192 1.00 60.38 100 LEU A N 1
ATOM 814 C CA . LEU A 1 100 ? -12.169 -6.651 21.543 1.00 60.38 100 LEU A CA 1
ATOM 815 C C . LEU A 1 100 ? -11.859 -7.885 22.395 1.00 60.38 100 LEU A C 1
ATOM 817 O O . LEU A 1 100 ? -10.974 -8.669 21.989 1.00 60.38 100 LEU A O 1
#

Organism: NCBI:txid412755

Secondary structure (DSSP, 8-state):
---S---EEEEEEE-S---B------SS-TTGGG-TTEEEEEETT-SS-GGGEEE----BSS-------EEEEE-TTSPBP--TT-----------S---

Foldseek 3Di:
DDPPPFQKKWKFKCQVDPQWDQDDQDPDDPVVRPRSRTFWIAGPVDDDDPPRIDGDDTDGPDDDDRDDIDIFIATPVRHGDDPVPDDDDDDDDDDDPDDD